Protein AF-A0A0G0ZHV5-F1 (afdb_monomer_lite)

Sequence (108 aa):
MANLRAQAELYYDTNSGYSSAAIATLPATGCTTATSVFLDPVFVNTIAALTSAAGSAPVCVVGGTSTQKADKWSMSSALKTSGNWCVDSSGASVSGTDSGTADGDCGA

Foldseek 3Di:
DVCLLVLQVVVCVVCVAQFVWAAQDPWDKDLPRPRGVSPPPVNVVVQVVLCVQQVHGWIKIFHDDRVTHGHKIKTKHADNPGFIFMDMNVGDGDRHPQPPPNHRDSDD

Secondary structure (DSSP, 8-state):
-THHHHHHHHHHHHHTSSBSS--SSSSEE-TT-TTBGGGSHHHHHHHHHHHHHHSSPPEEEEES-TTS---EEEEEEE-SSSSEEEEETTS---BS-----TTSSS--

Structure (mmCIF, N/CA/C/O backbone):
data_AF-A0A0G0ZHV5-F1
#
_entry.id   AF-A0A0G0ZHV5-F1
#
loop_
_atom_site.group_PDB
_atom_site.id
_atom_site.type_symbol
_atom_site.label_atom_id
_atom_site.label_alt_id
_atom_site.label_comp_id
_atom_site.label_asym_id
_atom_site.label_entity_id
_atom_site.label_seq_id
_atom_site.pdbx_PDB_ins_code
_atom_site.Cartn_x
_atom_site.Cartn_y
_atom_site.Cartn_z
_atom_site.occupancy
_atom_site.B_iso_or_equiv
_atom_site.auth_seq_id
_atom_site.auth_comp_id
_atom_site.auth_asym_id
_atom_site.auth_atom_id
_atom_site.pdbx_PDB_model_num
ATOM 1 N N . MET A 1 1 ? -13.244 -5.848 5.022 1.00 53.50 1 MET A N 1
ATOM 2 C CA . MET A 1 1 ? -11.778 -5.834 4.811 1.00 53.50 1 MET A CA 1
ATOM 3 C C . MET A 1 1 ? -11.193 -7.116 4.194 1.00 53.50 1 MET A C 1
ATOM 5 O O . MET A 1 1 ? -10.025 -7.087 3.848 1.00 53.50 1 MET A O 1
ATOM 9 N N . ALA A 1 2 ? -11.949 -8.205 3.971 1.00 57.75 2 ALA A N 1
ATOM 10 C CA . ALA A 1 2 ? -11.418 -9.423 3.327 1.00 57.75 2 ALA A CA 1
ATOM 11 C C . ALA A 1 2 ? -11.010 -9.246 1.843 1.00 57.75 2 ALA A C 1
ATOM 13 O O . ALA A 1 2 ? -10.275 -10.065 1.308 1.00 57.75 2 ALA A O 1
ATOM 14 N N . ASN A 1 3 ? -11.457 -8.169 1.183 1.00 77.12 3 ASN A N 1
ATOM 15 C CA . ASN A 1 3 ? -11.186 -7.937 -0.238 1.00 77.12 3 ASN A CA 1
ATOM 16 C C . ASN A 1 3 ? -9.824 -7.268 -0.515 1.00 77.12 3 ASN A C 1
ATOM 18 O O . ASN A 1 3 ? -9.316 -7.404 -1.616 1.00 77.12 3 ASN A O 1
ATOM 22 N N . LEU A 1 4 ? -9.211 -6.568 0.453 1.00 85.25 4 LEU A N 1
ATOM 23 C CA . LEU A 1 4 ? -7.960 -5.823 0.209 1.00 85.25 4 LEU A CA 1
ATOM 24 C C . LEU A 1 4 ? -6.825 -6.727 -0.254 1.00 85.25 4 LEU A C 1
ATOM 26 O O . LEU A 1 4 ? -6.141 -6.397 -1.211 1.00 85.25 4 LEU A O 1
ATOM 30 N N . ARG A 1 5 ? -6.670 -7.892 0.383 1.00 86.81 5 ARG A N 1
ATOM 31 C CA . ARG A 1 5 ? -5.657 -8.861 -0.037 1.00 86.81 5 ARG A CA 1
ATOM 32 C C . ARG A 1 5 ? -5.934 -9.415 -1.415 1.00 86.81 5 ARG A C 1
ATOM 34 O O . ARG A 1 5 ? -5.048 -9.384 -2.244 1.00 86.81 5 ARG A O 1
ATOM 41 N N . ALA A 1 6 ? -7.165 -9.850 -1.680 1.00 88.69 6 ALA A N 1
ATOM 42 C CA . ALA A 1 6 ? -7.520 -10.356 -3.001 1.00 88.69 6 ALA A CA 1
ATOM 43 C C . ALA A 1 6 ? -7.214 -9.324 -4.101 1.00 88.69 6 ALA A C 1
ATOM 45 O O . ALA A 1 6 ? -6.655 -9.680 -5.130 1.00 88.69 6 ALA A O 1
ATOM 46 N N . GLN A 1 7 ? -7.509 -8.041 -3.863 1.00 91.00 7 GLN A N 1
ATOM 47 C CA . GLN A 1 7 ? -7.138 -6.980 -4.801 1.00 91.00 7 GLN A CA 1
ATOM 48 C C . GLN A 1 7 ? -5.623 -6.770 -4.895 1.00 91.00 7 GLN A C 1
ATOM 50 O O . GLN A 1 7 ? -5.113 -6.566 -5.991 1.00 91.00 7 GLN A O 1
ATOM 55 N N . ALA A 1 8 ? -4.898 -6.849 -3.779 1.00 91.50 8 ALA A N 1
ATOM 56 C CA . ALA A 1 8 ? -3.444 -6.741 -3.780 1.00 91.50 8 ALA A CA 1
ATOM 57 C C . ALA A 1 8 ? -2.787 -7.875 -4.580 1.00 91.50 8 ALA A C 1
ATOM 59 O O . ALA A 1 8 ? -1.888 -7.606 -5.367 1.00 91.50 8 ALA A O 1
ATOM 60 N N . GLU A 1 9 ? -3.264 -9.113 -4.436 1.00 91.69 9 GLU A N 1
ATOM 61 C CA . GLU A 1 9 ? -2.767 -10.264 -5.199 1.00 91.69 9 GLU A CA 1
ATOM 62 C C . GLU A 1 9 ? -3.053 -10.109 -6.700 1.00 91.69 9 GLU A C 1
ATOM 64 O O . GLU A 1 9 ? -2.182 -10.367 -7.524 1.00 91.69 9 GLU A O 1
ATOM 69 N N . LEU A 1 10 ? -4.240 -9.618 -7.080 1.00 93.12 10 LEU A N 1
ATOM 70 C CA . LEU A 1 10 ? -4.560 -9.321 -8.485 1.00 93.12 10 LEU A CA 1
ATOM 71 C C . LEU A 1 10 ? -3.677 -8.200 -9.055 1.00 93.12 10 LEU A C 1
ATOM 73 O O . LEU A 1 10 ? -3.230 -8.269 -10.206 1.00 93.12 10 LEU A O 1
ATOM 77 N N . TYR A 1 11 ? -3.400 -7.172 -8.250 1.00 94.62 11 TYR A N 1
ATOM 78 C CA . TYR A 1 11 ? -2.456 -6.120 -8.610 1.00 94.62 11 TYR A CA 1
ATOM 79 C C . TYR A 1 11 ? -1.048 -6.696 -8.798 1.00 94.62 11 TYR A C 1
ATOM 81 O O . TYR A 1 11 ? -0.381 -6.364 -9.782 1.00 94.62 11 TYR A O 1
ATOM 89 N N . TYR A 1 12 ? -0.612 -7.567 -7.883 1.00 93.38 12 TYR A N 1
ATOM 90 C CA . TYR A 1 12 ? 0.686 -8.228 -7.936 1.00 93.38 12 TYR A CA 1
ATOM 91 C C . TYR A 1 12 ? 0.820 -9.092 -9.186 1.00 93.38 12 TYR A C 1
ATOM 93 O O . TYR A 1 12 ? 1.820 -8.966 -9.884 1.00 93.38 12 TYR A O 1
ATOM 101 N N . ASP A 1 13 ? -0.185 -9.904 -9.515 1.00 93.75 13 ASP A N 1
ATOM 102 C CA . ASP A 1 13 ? -0.204 -10.747 -10.718 1.00 93.75 13 ASP A CA 1
ATOM 103 C C . ASP A 1 13 ? -0.051 -9.907 -11.997 1.00 93.75 13 ASP A C 1
ATOM 105 O O . ASP A 1 13 ? 0.784 -10.195 -12.854 1.00 93.75 13 ASP A O 1
ATOM 109 N N . THR A 1 14 ? -0.763 -8.779 -12.068 1.00 95.38 14 THR A N 1
ATOM 110 C CA . THR A 1 14 ? -0.708 -7.861 -13.218 1.00 95.38 14 THR A CA 1
ATOM 111 C C . THR A 1 14 ? 0.649 -7.162 -13.355 1.00 95.38 14 THR A C 1
ATOM 113 O O . THR A 1 14 ? 1.130 -6.937 -14.466 1.00 95.38 14 THR A O 1
ATOM 116 N N . ASN A 1 15 ? 1.268 -6.774 -12.238 1.00 93.12 15 ASN A N 1
ATOM 117 C CA . ASN A 1 15 ? 2.463 -5.925 -12.235 1.00 93.12 15 ASN A CA 1
ATOM 118 C C . ASN A 1 15 ? 3.759 -6.683 -11.923 1.00 93.12 15 ASN A C 1
ATOM 120 O O . ASN A 1 15 ? 4.833 -6.085 -12.007 1.00 93.12 15 ASN A O 1
ATOM 124 N N . SER A 1 16 ? 3.683 -7.966 -11.571 1.00 92.62 16 SER A N 1
ATOM 125 C CA . SER A 1 16 ? 4.775 -8.744 -10.967 1.00 92.62 16 SER A CA 1
ATOM 126 C C . SER A 1 16 ? 5.383 -8.052 -9.733 1.00 92.62 16 SER A C 1
ATOM 128 O O . SER A 1 16 ? 6.603 -7.989 -9.586 1.00 92.62 16 SER A O 1
ATOM 130 N N . GLY A 1 17 ? 4.534 -7.446 -8.899 1.00 92.44 17 GLY A N 1
ATOM 131 C CA . GLY A 1 17 ? 4.928 -6.648 -7.734 1.00 92.44 17 GLY A CA 1
ATOM 132 C C . GLY A 1 17 ? 3.782 -5.798 -7.178 1.00 92.44 17 GLY A C 1
ATOM 133 O O . GLY A 1 17 ? 2.834 -5.472 -7.889 1.00 92.44 17 GLY A O 1
ATOM 134 N N . TYR A 1 18 ? 3.898 -5.359 -5.926 1.00 93.81 18 TYR A N 1
ATOM 135 C CA . TYR A 1 18 ? 2.993 -4.382 -5.297 1.00 93.81 18 TYR A CA 1
ATOM 136 C C . TYR A 1 18 ? 3.296 -2.931 -5.694 1.00 93.81 18 TYR A C 1
ATOM 138 O O . TYR A 1 18 ? 2.730 -1.981 -5.149 1.00 93.81 18 TYR A O 1
ATOM 146 N N . SER A 1 19 ? 4.170 -2.750 -6.681 1.00 94.69 19 SER A N 1
ATOM 147 C CA . SER A 1 19 ? 4.319 -1.515 -7.431 1.00 94.69 19 SER A CA 1
ATOM 148 C C . SER A 1 19 ? 4.483 -1.802 -8.924 1.00 94.69 19 SER A C 1
ATOM 150 O O . SER A 1 19 ? 5.064 -2.803 -9.338 1.00 94.69 19 SER A O 1
ATOM 152 N N . SER A 1 20 ? 3.984 -0.893 -9.755 1.00 94.81 20 SER A N 1
ATOM 153 C CA . SER A 1 20 ? 4.102 -0.940 -11.219 1.00 94.81 20 SER A CA 1
ATOM 154 C C . SER A 1 20 ? 5.507 -0.575 -11.723 1.00 94.81 20 SER A C 1
ATOM 156 O O . SER A 1 20 ? 5.888 -0.977 -12.824 1.00 94.81 20 SER A O 1
ATOM 158 N N . ALA A 1 21 ? 6.316 0.113 -10.908 1.00 92.94 21 ALA A N 1
ATOM 159 C CA . ALA A 1 21 ? 7.711 0.456 -11.190 1.00 92.94 21 ALA A CA 1
ATOM 160 C C . ALA A 1 21 ? 8.607 0.264 -9.953 1.00 92.94 21 ALA A C 1
ATOM 162 O O . ALA A 1 21 ? 8.113 0.094 -8.838 1.00 92.94 21 ALA A O 1
ATOM 163 N N . ALA A 1 22 ? 9.929 0.286 -10.155 1.00 90.81 22 ALA A N 1
ATOM 164 C CA . ALA A 1 22 ? 10.885 0.268 -9.051 1.00 90.81 22 ALA A CA 1
ATOM 165 C C . ALA A 1 22 ? 10.761 1.545 -8.209 1.00 90.81 22 ALA A C 1
ATOM 167 O O . ALA A 1 22 ? 10.637 2.647 -8.749 1.00 90.81 22 ALA A O 1
ATOM 168 N N . ILE A 1 23 ? 10.819 1.389 -6.888 1.00 88.44 23 ILE A N 1
ATOM 169 C CA . ILE A 1 23 ? 10.754 2.500 -5.939 1.00 88.44 23 ILE A CA 1
ATOM 170 C C . ILE A 1 23 ? 12.162 2.720 -5.386 1.00 88.44 23 ILE A C 1
ATOM 172 O O . ILE A 1 23 ? 12.724 1.849 -4.729 1.00 88.44 23 ILE A O 1
ATOM 176 N N . ALA A 1 24 ? 12.731 3.897 -5.667 1.00 85.19 24 ALA A N 1
ATOM 177 C CA . ALA A 1 24 ? 14.132 4.209 -5.367 1.00 85.19 24 ALA A CA 1
ATOM 178 C C . ALA A 1 24 ? 14.472 4.137 -3.870 1.00 85.19 24 ALA A C 1
ATOM 180 O O . ALA A 1 24 ? 15.595 3.802 -3.500 1.00 85.19 24 ALA A O 1
ATO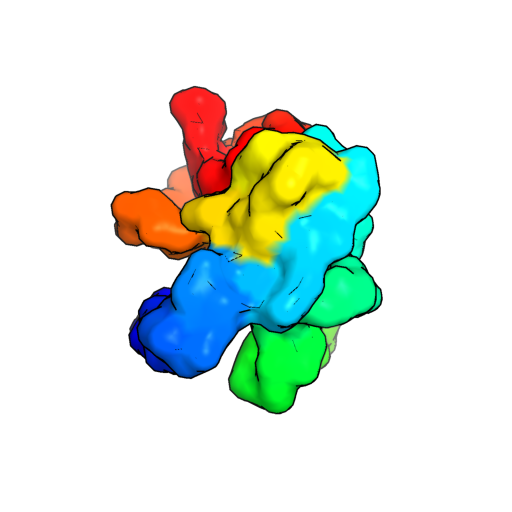M 181 N N . THR A 1 25 ? 13.493 4.436 -3.016 1.00 85.19 25 THR A N 1
ATOM 182 C CA . THR A 1 25 ? 13.638 4.387 -1.563 1.00 85.19 25 THR A CA 1
ATOM 183 C C . THR A 1 25 ? 12.597 3.435 -1.016 1.00 85.19 25 THR A C 1
ATOM 185 O O . THR A 1 25 ? 11.463 3.831 -0.762 1.00 85.19 25 THR A O 1
ATOM 188 N N . LEU A 1 26 ? 12.986 2.171 -0.873 1.00 83.44 26 LEU A N 1
ATOM 189 C CA . LEU A 1 26 ? 12.235 1.206 -0.090 1.00 83.44 26 LEU A CA 1
ATOM 190 C C . LEU A 1 26 ? 12.936 1.002 1.259 1.00 83.44 26 LEU A C 1
ATOM 192 O O . LEU A 1 26 ? 14.167 0.947 1.306 1.00 83.44 26 LEU A O 1
ATOM 196 N N . PRO A 1 27 ? 12.169 0.880 2.342 1.00 85.31 27 PRO A N 1
ATOM 197 C CA . PRO A 1 27 ? 10.716 1.008 2.357 1.00 85.31 27 PRO A CA 1
ATOM 198 C C . PRO A 1 27 ? 10.201 2.445 2.237 1.00 85.31 27 PRO A C 1
ATOM 200 O O . PRO A 1 27 ? 10.825 3.388 2.724 1.00 85.31 27 PRO A O 1
ATOM 203 N N . ALA A 1 28 ? 9.040 2.596 1.599 1.00 86.50 28 ALA A N 1
ATOM 204 C CA . ALA A 1 28 ? 8.363 3.878 1.452 1.00 86.50 28 ALA A CA 1
ATOM 205 C C . ALA A 1 28 ? 7.084 3.900 2.285 1.00 86.50 28 ALA A C 1
ATOM 207 O O . ALA A 1 28 ? 6.257 2.990 2.209 1.00 86.50 28 ALA A O 1
ATOM 208 N N . THR A 1 29 ? 6.916 4.968 3.058 1.00 88.19 29 THR A N 1
ATOM 209 C CA . THR A 1 29 ? 5.710 5.224 3.840 1.00 88.19 29 THR A CA 1
ATOM 210 C C . THR A 1 29 ? 4.810 6.212 3.103 1.00 88.19 29 THR A C 1
ATOM 212 O O . THR A 1 29 ? 5.270 7.191 2.514 1.00 88.19 29 THR A O 1
ATOM 215 N N . GLY A 1 30 ? 3.504 5.965 3.141 1.00 89.31 30 GLY A N 1
ATOM 216 C CA . GLY A 1 30 ? 2.491 6.851 2.580 1.00 89.31 30 GLY A CA 1
ATOM 217 C C . GLY A 1 30 ? 1.488 6.129 1.690 1.00 89.31 30 GLY A C 1
ATOM 218 O O . GLY A 1 30 ? 1.842 5.425 0.745 1.00 89.31 30 GLY A O 1
ATOM 219 N N . CYS A 1 31 ? 0.205 6.387 1.936 1.00 92.12 31 CYS A N 1
ATOM 220 C CA . CYS A 1 31 ? -0.902 5.816 1.165 1.00 92.12 31 CYS A CA 1
ATOM 221 C C . CYS A 1 31 ? -1.042 6.412 -0.248 1.00 92.12 31 CYS A C 1
ATOM 223 O O . CYS A 1 31 ? -1.933 6.039 -1.000 1.00 92.12 31 CYS A O 1
ATOM 225 N N . THR A 1 32 ? -0.171 7.354 -0.610 1.00 93.88 32 THR A N 1
ATOM 226 C CA . THR A 1 32 ? -0.084 7.976 -1.937 1.00 93.88 32 THR A CA 1
ATOM 227 C C . THR A 1 32 ? 1.258 7.698 -2.611 1.00 93.88 32 THR A C 1
ATOM 229 O O . THR A 1 32 ? 1.624 8.386 -3.564 1.00 93.88 32 THR A O 1
ATOM 232 N N . THR A 1 33 ? 2.004 6.699 -2.123 1.00 92.19 33 THR A N 1
ATOM 233 C CA . THR A 1 33 ? 3.289 6.303 -2.707 1.00 92.19 33 THR A CA 1
ATOM 234 C C . THR A 1 33 ? 3.111 6.025 -4.196 1.00 92.19 33 THR A C 1
ATOM 236 O O . THR A 1 33 ? 2.333 5.152 -4.595 1.00 92.19 33 THR A O 1
ATOM 239 N N . ALA A 1 34 ? 3.820 6.793 -5.025 1.00 91.50 34 ALA A N 1
ATOM 240 C CA . ALA A 1 34 ? 3.704 6.712 -6.472 1.00 91.50 34 ALA A CA 1
ATOM 241 C C . ALA A 1 34 ? 3.963 5.285 -6.957 1.00 91.50 34 ALA A C 1
ATOM 243 O O . ALA A 1 34 ? 4.828 4.588 -6.429 1.00 91.50 34 ALA A O 1
ATOM 244 N N . THR A 1 35 ? 3.229 4.865 -7.987 1.00 92.75 35 THR A N 1
ATOM 245 C CA . THR A 1 35 ? 3.347 3.541 -8.621 1.00 92.75 35 THR A CA 1
ATOM 246 C C . THR A 1 35 ? 2.987 2.345 -7.734 1.00 92.75 35 THR A C 1
ATOM 248 O O . THR A 1 35 ? 3.041 1.231 -8.238 1.00 92.75 35 THR A O 1
ATOM 251 N N . SER A 1 36 ? 2.595 2.538 -6.469 1.00 94.62 36 SER A N 1
ATOM 252 C CA . SER A 1 36 ? 2.259 1.449 -5.539 1.00 94.62 36 SER A CA 1
ATOM 253 C C . SER A 1 36 ? 0.808 0.969 -5.646 1.00 94.62 36 SER A C 1
ATOM 255 O O . SER A 1 36 ? -0.061 1.669 -6.176 1.00 94.62 36 SER A O 1
ATOM 257 N N . VAL A 1 37 ? 0.539 -0.194 -5.047 1.00 94.94 37 VAL A N 1
ATOM 258 C CA . VAL A 1 37 ? -0.802 -0.763 -4.845 1.00 94.94 37 VAL A CA 1
ATOM 259 C C . VAL A 1 37 ? -1.752 0.191 -4.108 1.00 94.94 37 VAL A C 1
ATOM 261 O O . VAL A 1 37 ? -2.959 0.125 -4.306 1.00 94.94 37 VAL A O 1
ATOM 264 N N . PHE A 1 38 ? -1.242 1.150 -3.324 1.00 95.06 38 PHE A N 1
ATOM 265 C CA . PHE A 1 38 ? -2.085 2.114 -2.605 1.00 95.06 38 PHE A CA 1
ATOM 266 C C . PHE A 1 38 ? -2.810 3.113 -3.515 1.00 95.06 38 PHE A C 1
ATOM 268 O O . PHE A 1 38 ? -3.762 3.754 -3.075 1.00 95.06 38 PHE A O 1
ATOM 275 N N . LEU A 1 39 ? -2.393 3.226 -4.780 1.00 95.44 39 LEU A N 1
ATOM 276 C CA . LEU A 1 39 ? -3.093 4.015 -5.795 1.00 95.44 39 LEU A CA 1
ATOM 277 C C . LEU A 1 39 ? -4.181 3.221 -6.532 1.00 95.44 39 LEU A C 1
ATOM 279 O O . LEU A 1 39 ? -4.908 3.805 -7.336 1.00 95.44 39 LEU A O 1
ATOM 283 N N . ASP A 1 40 ? -4.309 1.916 -6.272 1.00 94.62 40 ASP A N 1
ATOM 284 C CA . ASP A 1 40 ? -5.415 1.125 -6.801 1.00 94.62 40 ASP A CA 1
ATOM 285 C C . ASP A 1 40 ? -6.761 1.685 -6.294 1.00 94.62 40 ASP A C 1
ATOM 287 O O . ASP A 1 40 ? -6.889 1.978 -5.098 1.00 94.62 40 ASP A O 1
ATOM 291 N N . PRO A 1 41 ? -7.793 1.831 -7.149 1.00 93.31 41 PRO A N 1
ATOM 292 C CA . PRO A 1 41 ? -9.072 2.412 -6.745 1.00 93.31 41 PRO A CA 1
ATOM 293 C C . PRO A 1 41 ? -9.720 1.740 -5.528 1.00 93.31 41 PRO A C 1
ATOM 295 O O . PRO A 1 41 ? -10.388 2.413 -4.737 1.00 93.31 41 PRO A O 1
ATOM 298 N N . VAL A 1 42 ? -9.533 0.431 -5.332 1.00 92.88 42 VAL A N 1
ATOM 299 C CA . VAL A 1 42 ? -10.089 -0.275 -4.170 1.00 92.88 42 VAL A CA 1
ATOM 300 C C . VAL A 1 42 ? -9.336 0.093 -2.893 1.00 92.88 42 VAL A C 1
ATOM 302 O O . VAL A 1 42 ? -9.962 0.304 -1.845 1.00 92.88 42 VAL A O 1
ATOM 305 N N . PHE A 1 43 ? -8.014 0.228 -2.976 1.00 93.62 43 PHE A N 1
ATOM 306 C CA . PHE A 1 43 ? -7.194 0.722 -1.873 1.00 93.62 43 PHE A CA 1
ATOM 307 C C . PHE A 1 43 ? -7.540 2.170 -1.534 1.00 93.62 43 PHE A C 1
ATOM 309 O O . PHE A 1 43 ? -7.826 2.457 -0.372 1.00 93.62 43 PHE A O 1
ATOM 316 N N . VAL A 1 44 ? -7.630 3.052 -2.530 1.00 94.62 44 VAL A N 1
ATOM 317 C CA . VAL A 1 44 ? -8.007 4.465 -2.349 1.00 94.62 44 VAL A CA 1
ATOM 318 C C . VAL A 1 44 ? -9.359 4.595 -1.641 1.00 94.62 44 VAL A C 1
ATOM 320 O O . VAL A 1 44 ? -9.478 5.324 -0.653 1.00 94.62 44 VAL A O 1
ATOM 323 N N . ASN A 1 45 ? -10.369 3.839 -2.080 1.00 93.69 45 ASN A N 1
ATOM 324 C CA . ASN A 1 45 ? -11.691 3.841 -1.447 1.00 93.69 45 ASN A CA 1
ATOM 325 C C . ASN A 1 45 ? -11.644 3.337 0.002 1.00 93.69 45 ASN A C 1
ATOM 327 O O . ASN A 1 45 ? -12.314 3.884 0.880 1.00 93.69 45 ASN A O 1
ATOM 331 N N . THR A 1 46 ? -10.833 2.314 0.272 1.00 91.94 46 THR A N 1
ATOM 332 C CA . THR A 1 46 ? -10.639 1.793 1.631 1.00 91.94 46 THR A CA 1
ATOM 333 C C . THR A 1 46 ? -9.955 2.826 2.525 1.00 91.94 46 THR A C 1
ATOM 335 O O . THR A 1 46 ? -10.420 3.066 3.638 1.00 91.94 46 THR A O 1
ATOM 338 N N . ILE A 1 47 ? -8.886 3.465 2.046 1.00 92.94 47 ILE A N 1
ATOM 339 C CA . ILE A 1 47 ? -8.147 4.506 2.772 1.00 92.94 47 ILE A CA 1
ATOM 340 C C . ILE A 1 47 ? -9.088 5.654 3.145 1.00 92.94 47 ILE A C 1
ATOM 342 O O . ILE A 1 47 ? -9.094 6.092 4.296 1.00 92.94 47 ILE A O 1
ATOM 346 N N . ALA A 1 48 ? -9.935 6.100 2.213 1.00 93.88 48 ALA A N 1
ATOM 347 C CA . ALA A 1 48 ? -10.930 7.138 2.471 1.00 93.88 48 ALA A CA 1
ATOM 348 C C . ALA A 1 48 ? -11.952 6.709 3.541 1.00 93.88 48 ALA A C 1
ATOM 350 O O . ALA A 1 48 ? -12.241 7.472 4.466 1.00 93.88 48 ALA A O 1
ATOM 351 N N . ALA A 1 49 ? -12.456 5.473 3.463 1.00 91.38 49 ALA A N 1
ATOM 352 C CA . ALA A 1 49 ? -13.395 4.935 4.445 1.00 91.38 49 ALA A CA 1
ATOM 353 C C . ALA A 1 49 ? -12.772 4.820 5.848 1.00 91.38 49 ALA A C 1
ATOM 355 O O . ALA A 1 49 ? -13.407 5.200 6.834 1.00 91.38 49 ALA A O 1
ATOM 356 N N . LEU A 1 50 ? -11.525 4.347 5.946 1.00 88.94 50 LEU A N 1
ATOM 357 C CA . LEU A 1 50 ? -10.778 4.279 7.205 1.00 88.94 50 LEU A CA 1
ATOM 358 C C . LEU A 1 50 ? -10.523 5.672 7.772 1.00 88.94 50 LEU A C 1
ATOM 360 O O . LEU A 1 50 ? -10.794 5.896 8.946 1.00 88.94 50 LEU A O 1
ATOM 364 N N . THR A 1 51 ? -10.107 6.619 6.931 1.00 91.19 51 THR A N 1
ATOM 365 C CA . THR A 1 51 ? -9.870 8.012 7.338 1.00 91.19 51 THR A CA 1
ATOM 366 C C . THR A 1 51 ? -11.130 8.638 7.926 1.00 91.19 51 THR A C 1
ATOM 368 O O . THR A 1 51 ? -11.091 9.242 8.997 1.00 91.19 51 THR A O 1
ATOM 371 N N . SER A 1 52 ? -12.273 8.441 7.265 1.00 91.00 52 SER A N 1
ATOM 372 C CA . SER A 1 52 ? -13.566 8.922 7.755 1.00 91.00 52 SER A CA 1
ATOM 373 C C . SER A 1 52 ? -13.987 8.243 9.062 1.00 91.00 52 SER A C 1
ATOM 375 O O . SER A 1 52 ? -14.537 8.901 9.944 1.00 91.00 52 SER A O 1
ATOM 377 N N . ALA A 1 53 ? -13.729 6.941 9.210 1.00 88.31 53 ALA A N 1
ATOM 378 C CA . ALA A 1 53 ? -14.137 6.184 10.386 1.00 88.31 53 ALA A CA 1
ATOM 379 C C . ALA A 1 53 ? -13.233 6.419 11.608 1.00 88.31 53 ALA A C 1
ATOM 381 O O . ALA A 1 53 ? -13.753 6.485 12.721 1.00 88.31 53 ALA A O 1
ATOM 382 N N . ALA A 1 54 ? -11.916 6.505 11.422 1.00 85.00 54 ALA A N 1
ATOM 383 C CA . ALA A 1 54 ? -10.923 6.642 12.489 1.00 85.00 54 ALA A CA 1
ATOM 384 C C . ALA A 1 54 ? -10.618 8.107 12.846 1.00 85.00 54 ALA A C 1
ATOM 386 O O . ALA A 1 54 ? -10.124 8.376 13.937 1.00 85.00 54 ALA A O 1
ATOM 387 N N . GLY A 1 55 ? -10.924 9.057 11.955 1.00 85.38 55 GLY A N 1
ATOM 388 C CA . GLY A 1 55 ? -10.582 10.474 12.126 1.00 85.38 55 GLY A CA 1
ATOM 389 C C . GLY A 1 55 ? -9.129 10.810 11.767 1.00 85.38 55 GLY A C 1
ATOM 390 O O . GLY A 1 55 ? -8.727 11.967 11.865 1.00 85.38 55 GLY A O 1
ATOM 391 N N . SER A 1 56 ? -8.351 9.824 11.324 1.00 86.00 56 SER A N 1
ATOM 392 C CA . SER A 1 56 ? -6.979 9.966 10.841 1.00 86.00 56 SER A CA 1
ATOM 393 C C . SER A 1 56 ? -6.728 9.004 9.683 1.00 86.00 56 SER A C 1
ATOM 395 O O . SER A 1 56 ? -7.355 7.948 9.592 1.00 86.00 56 SER A O 1
ATOM 397 N N . ALA A 1 57 ? -5.821 9.381 8.780 1.00 87.69 57 ALA A N 1
ATOM 398 C CA . ALA A 1 57 ? -5.426 8.505 7.685 1.00 87.69 57 ALA A CA 1
ATOM 399 C C . ALA A 1 57 ? -4.724 7.244 8.223 1.00 87.69 57 ALA A C 1
ATOM 401 O O . ALA A 1 57 ? -3.983 7.343 9.207 1.00 87.69 57 ALA A O 1
ATOM 402 N N . PRO A 1 58 ? -4.928 6.077 7.585 1.00 90.06 58 PRO A N 1
ATOM 403 C CA . PRO A 1 58 ? -4.151 4.891 7.905 1.00 90.06 58 PRO A CA 1
ATOM 404 C C . PRO A 1 58 ? -2.664 5.114 7.604 1.00 90.06 58 PRO A C 1
ATOM 406 O O . PRO A 1 58 ? -2.291 5.960 6.786 1.00 90.06 58 PRO A O 1
ATOM 409 N N . VAL A 1 59 ? -1.814 4.325 8.247 1.00 89.75 59 VAL A N 1
ATOM 410 C CA . VAL A 1 59 ? -0.410 4.190 7.868 1.00 89.75 59 VAL A CA 1
ATOM 411 C C . VAL A 1 59 ? -0.342 3.158 6.751 1.00 89.75 59 VAL A C 1
ATOM 413 O O . VAL A 1 59 ? -0.950 2.096 6.843 1.00 89.75 59 VAL A O 1
ATOM 416 N N . CYS A 1 60 ? 0.374 3.481 5.681 1.00 91.25 60 CYS A N 1
ATOM 417 C CA . CYS A 1 60 ? 0.606 2.576 4.565 1.00 91.25 60 CYS A CA 1
ATOM 418 C C . CYS A 1 60 ? 2.106 2.481 4.321 1.00 91.25 60 CYS A C 1
ATOM 420 O O . CYS A 1 60 ? 2.784 3.514 4.310 1.00 91.25 60 CYS A O 1
ATOM 422 N N . VAL A 1 61 ? 2.611 1.275 4.098 1.00 90.69 61 VAL A N 1
ATOM 423 C CA . VAL A 1 61 ? 4.027 1.025 3.828 1.00 90.69 61 VAL A CA 1
ATOM 424 C C . VAL A 1 61 ? 4.143 0.080 2.647 1.00 90.69 61 VAL A C 1
ATOM 426 O O . VAL A 1 61 ? 3.458 -0.936 2.600 1.00 90.69 61 VAL A O 1
ATOM 429 N N . VAL A 1 62 ? 5.005 0.406 1.689 1.00 90.44 62 VAL A N 1
ATOM 430 C CA . VAL A 1 62 ? 5.500 -0.571 0.714 1.00 90.44 62 VAL A CA 1
ATOM 431 C C . VAL A 1 62 ? 6.940 -0.922 1.055 1.00 90.44 62 VAL A C 1
ATOM 433 O O . VAL A 1 62 ? 7.768 -0.038 1.291 1.00 90.44 62 VAL A O 1
ATOM 436 N N . GLY A 1 63 ? 7.219 -2.219 1.092 1.00 86.62 63 GLY A N 1
ATOM 437 C CA . GLY A 1 63 ? 8.516 -2.793 1.426 1.00 86.62 63 GLY A CA 1
ATOM 438 C C . GLY A 1 63 ? 9.153 -3.510 0.237 1.00 86.62 63 GLY A C 1
ATOM 439 O O . GLY A 1 63 ? 8.549 -3.665 -0.827 1.00 86.62 63 GLY A O 1
ATOM 440 N N . GLY A 1 64 ? 10.400 -3.930 0.427 1.00 80.81 64 GLY A N 1
ATOM 441 C CA . GLY A 1 64 ? 11.190 -4.650 -0.569 1.00 80.81 64 GLY A CA 1
ATOM 442 C C . GLY A 1 64 ? 12.602 -4.094 -0.717 1.00 80.81 64 GLY A C 1
ATOM 443 O O . GLY A 1 64 ? 13.090 -3.351 0.136 1.00 80.81 64 GLY A O 1
ATOM 444 N N . THR A 1 65 ? 13.271 -4.438 -1.817 1.00 77.06 65 THR A N 1
ATOM 445 C CA . THR A 1 65 ? 14.632 -3.957 -2.129 1.00 77.06 65 THR A CA 1
ATOM 446 C C . THR A 1 65 ? 14.610 -2.785 -3.114 1.00 77.06 65 THR A C 1
ATOM 448 O O . THR A 1 65 ? 13.963 -2.885 -4.153 1.00 77.06 65 THR A O 1
ATOM 451 N N . SER A 1 66 ? 15.368 -1.712 -2.850 1.00 68.56 66 SER A N 1
ATOM 452 C CA . SER A 1 66 ? 15.377 -0.427 -3.594 1.00 68.56 66 SER A CA 1
ATOM 453 C C . SER A 1 66 ? 15.755 -0.485 -5.086 1.00 68.56 66 SER A C 1
ATOM 455 O O . SER A 1 66 ? 15.722 0.530 -5.781 1.00 68.56 66 SER A O 1
ATOM 457 N N . THR A 1 67 ? 16.109 -1.659 -5.606 1.00 74.25 67 THR A N 1
ATOM 458 C CA . THR A 1 67 ? 16.422 -1.900 -7.023 1.00 74.25 67 THR A CA 1
ATOM 459 C C . THR A 1 67 ? 15.304 -2.618 -7.778 1.00 74.25 67 THR A C 1
ATOM 461 O O . THR A 1 67 ? 15.429 -2.837 -8.983 1.00 74.25 67 THR A O 1
ATOM 464 N N . GLN A 1 68 ? 14.216 -2.986 -7.099 1.00 79.81 68 GLN A N 1
ATOM 465 C CA . GLN A 1 68 ?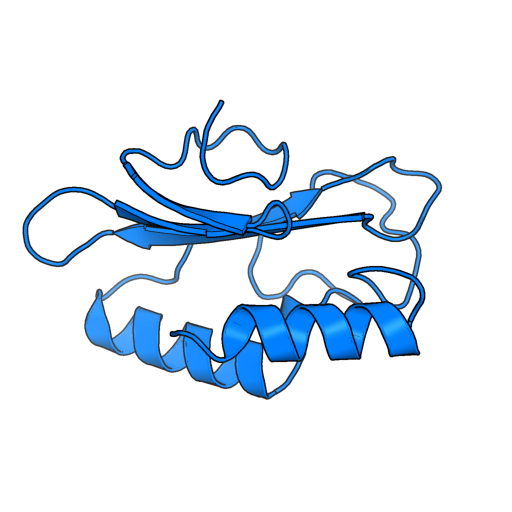 13.125 -3.776 -7.661 1.00 79.81 68 GLN A CA 1
ATOM 466 C C . GLN A 1 68 ? 11.761 -3.139 -7.375 1.00 79.81 68 GLN A C 1
ATOM 468 O O . GLN A 1 68 ? 11.640 -2.136 -6.667 1.00 79.81 68 GLN A O 1
ATOM 473 N N . LYS A 1 69 ? 10.722 -3.707 -7.990 1.00 90.75 69 LYS A N 1
ATOM 474 C CA . LYS A 1 69 ? 9.334 -3.427 -7.613 1.00 90.75 69 LYS A CA 1
ATOM 475 C C . LYS A 1 69 ? 9.122 -3.858 -6.161 1.00 90.75 69 LYS A C 1
ATOM 477 O O . LYS A 1 69 ? 9.770 -4.798 -5.707 1.00 90.75 69 LYS A O 1
ATOM 482 N N . ALA A 1 70 ? 8.230 -3.176 -5.452 1.00 90.69 70 ALA A N 1
ATOM 483 C CA . ALA A 1 70 ? 7.893 -3.536 -4.083 1.00 90.69 70 ALA A CA 1
ATOM 484 C C . ALA A 1 70 ? 7.340 -4.967 -4.035 1.00 90.69 70 ALA A C 1
ATOM 486 O O . ALA A 1 70 ? 6.420 -5.303 -4.784 1.00 90.69 70 ALA A O 1
ATOM 487 N N . ASP A 1 71 ? 7.894 -5.800 -3.160 1.00 89.00 71 ASP A N 1
ATOM 488 C CA . ASP A 1 71 ? 7.455 -7.182 -2.939 1.00 89.00 71 ASP A CA 1
ATOM 489 C C . ASP A 1 71 ? 6.648 -7.353 -1.645 1.00 89.00 71 ASP A C 1
ATOM 491 O O . ASP A 1 71 ? 6.043 -8.405 -1.444 1.00 89.00 71 ASP A O 1
ATOM 495 N N . LYS A 1 72 ? 6.538 -6.293 -0.831 1.00 89.12 72 LYS A N 1
ATOM 496 C CA . LYS A 1 72 ? 5.722 -6.266 0.389 1.00 89.12 72 LYS A CA 1
ATOM 497 C C . LYS A 1 72 ? 4.861 -5.017 0.502 1.00 89.12 72 LYS A C 1
ATOM 499 O O . LYS A 1 72 ? 5.214 -3.958 -0.027 1.00 89.12 72 LYS A O 1
ATOM 504 N N . TRP A 1 73 ? 3.766 -5.118 1.247 1.00 90.75 73 TRP A N 1
ATOM 505 C CA . TRP A 1 73 ? 2.969 -3.969 1.663 1.00 90.75 73 TRP A CA 1
ATOM 506 C C . TRP A 1 73 ? 2.255 -4.224 2.990 1.00 90.75 73 TRP A C 1
ATOM 508 O O . TRP A 1 73 ? 1.807 -5.338 3.257 1.00 90.75 73 TRP A O 1
ATOM 518 N N . SER A 1 74 ? 2.049 -3.157 3.759 1.00 89.38 74 SER A N 1
ATOM 519 C CA . SER A 1 74 ? 1.169 -3.153 4.924 1.00 89.38 74 SER A CA 1
ATOM 520 C C . SER A 1 74 ? 0.299 -1.903 4.973 1.00 89.38 74 SER A C 1
ATOM 522 O O . SER A 1 74 ? 0.634 -0.839 4.442 1.00 89.38 74 SER A O 1
ATOM 524 N N . MET A 1 75 ? -0.863 -2.043 5.601 1.00 88.75 75 MET A N 1
ATOM 525 C CA . MET A 1 75 ? -1.757 -0.946 5.937 1.00 88.75 75 MET A CA 1
ATOM 526 C C . MET A 1 75 ? -2.268 -1.133 7.358 1.00 88.75 75 MET A C 1
ATOM 528 O O . MET A 1 75 ? -2.828 -2.182 7.684 1.00 88.75 75 MET A O 1
ATOM 532 N N . SER A 1 76 ? -2.145 -0.096 8.180 1.00 86.75 76 SER A N 1
ATOM 533 C CA . SER A 1 76 ? -2.621 -0.096 9.556 1.00 86.75 76 SER A CA 1
ATOM 534 C C . SER A 1 76 ? -3.451 1.141 9.884 1.00 86.75 76 SER A C 1
ATOM 536 O O . SER A 1 76 ? -3.335 2.196 9.265 1.00 86.75 76 SER A O 1
ATOM 538 N N . SER A 1 77 ? -4.350 1.013 10.852 1.00 86.00 77 SER A N 1
ATOM 539 C CA . SER A 1 77 ? -5.167 2.114 11.358 1.00 86.00 77 SER A CA 1
ATOM 540 C C . SER A 1 77 ? -5.440 1.913 12.837 1.00 86.00 77 SER A C 1
ATOM 542 O O . SER A 1 77 ? -5.729 0.797 13.275 1.00 86.00 77 SER A O 1
ATOM 544 N N . ALA A 1 78 ? -5.448 3.006 13.596 1.00 83.75 78 ALA A N 1
ATOM 545 C CA . ALA A 1 78 ? -5.922 2.982 14.972 1.00 83.75 78 ALA A CA 1
ATOM 546 C C . ALA A 1 78 ? -7.401 2.569 15.026 1.00 83.75 78 ALA A C 1
ATOM 548 O O . ALA A 1 78 ? -8.218 3.001 14.202 1.00 83.75 78 ALA A O 1
ATOM 549 N N . LEU A 1 79 ? -7.748 1.725 15.997 1.00 82.31 79 LEU A N 1
ATOM 550 C CA . LEU A 1 79 ? -9.135 1.414 16.325 1.00 82.31 79 LEU A CA 1
ATOM 551 C C . LEU A 1 79 ? -9.720 2.521 17.210 1.00 82.31 79 LEU A C 1
ATOM 553 O O . LEU A 1 79 ? -9.016 3.154 17.990 1.00 82.31 79 LEU A O 1
ATOM 557 N N . LYS A 1 80 ? -11.041 2.718 17.130 1.00 79.81 80 LYS A N 1
ATOM 558 C CA . LYS A 1 80 ? -11.752 3.796 17.847 1.00 79.81 80 LYS A CA 1
ATOM 559 C C . LYS A 1 80 ? -11.608 3.757 19.371 1.00 79.81 80 LYS A C 1
ATOM 561 O O . LYS A 1 80 ? -11.800 4.779 20.017 1.00 79.81 80 LYS A O 1
ATOM 566 N N . THR A 1 81 ? -11.363 2.583 19.946 1.00 81.00 81 THR A N 1
ATOM 567 C CA . THR A 1 81 ? -11.290 2.388 21.399 1.00 81.00 81 THR A CA 1
ATOM 568 C C . THR A 1 81 ? -9.862 2.128 21.856 1.00 81.00 81 THR A C 1
ATOM 570 O O . THR A 1 81 ? -9.334 2.876 22.673 1.00 81.00 81 THR A O 1
ATOM 573 N N . SER A 1 82 ? -9.234 1.068 21.348 1.00 77.31 82 SER A N 1
ATOM 574 C CA . SER A 1 82 ? -7.870 0.676 21.698 1.00 77.31 82 SER A CA 1
ATOM 575 C C . SER A 1 82 ? -7.301 -0.312 20.679 1.00 77.31 82 SER A C 1
ATOM 577 O O . SER A 1 82 ? -8.037 -1.110 20.097 1.00 77.31 82 SER A O 1
ATOM 579 N N . GLY A 1 83 ? -5.978 -0.271 20.494 1.00 77.75 83 GLY A N 1
ATOM 580 C CA . GLY A 1 83 ? -5.245 -1.129 19.560 1.00 77.75 83 GLY A CA 1
ATOM 581 C C . GLY A 1 83 ? -5.250 -0.617 18.119 1.00 77.75 83 GLY A C 1
ATOM 582 O O . GLY A 1 83 ? -5.861 0.405 17.805 1.00 77.75 83 GLY A O 1
ATOM 583 N N . ASN A 1 84 ? -4.567 -1.351 17.241 1.00 78.94 84 ASN A N 1
ATOM 584 C CA . ASN A 1 84 ? -4.549 -1.074 15.811 1.00 78.94 84 ASN A CA 1
ATOM 585 C C . ASN A 1 84 ? -5.087 -2.276 15.034 1.00 78.94 84 ASN A C 1
ATOM 587 O O . ASN A 1 84 ? -4.930 -3.435 15.428 1.00 78.94 84 ASN A O 1
ATOM 591 N N . TRP A 1 85 ? -5.747 -1.971 13.926 1.00 83.12 85 TRP A N 1
ATOM 592 C CA . TRP A 1 85 ? -6.001 -2.919 12.857 1.00 83.12 85 TRP A CA 1
ATOM 593 C C . TRP A 1 85 ? -4.831 -2.851 11.884 1.00 83.12 85 TRP A C 1
ATOM 595 O O . TRP A 1 85 ? -4.427 -1.750 11.519 1.00 83.12 85 TRP A O 1
ATOM 605 N N . CYS A 1 86 ? -4.315 -4.000 11.456 1.00 83.50 86 CYS A N 1
ATOM 606 C CA . CYS A 1 86 ? -3.296 -4.069 10.419 1.00 83.50 86 CYS A CA 1
ATOM 607 C C . CYS A 1 86 ? -3.585 -5.216 9.442 1.00 83.50 86 CYS A C 1
ATOM 609 O O . CYS A 1 86 ? -4.090 -6.276 9.831 1.00 83.50 86 CYS A O 1
ATOM 611 N N . VAL A 1 87 ? -3.289 -4.987 8.164 1.00 85.69 87 VAL A N 1
ATOM 612 C CA . VAL A 1 87 ? -3.274 -5.994 7.099 1.00 85.69 87 VAL A CA 1
ATOM 613 C C . VAL A 1 87 ? -2.006 -5.852 6.253 1.00 85.69 87 VAL A C 1
ATOM 615 O O . VAL A 1 87 ? -1.640 -4.740 5.887 1.00 85.69 87 VAL A O 1
ATOM 618 N N . ASP A 1 88 ? -1.356 -6.970 5.934 1.00 85.94 88 ASP A N 1
ATOM 619 C CA . ASP A 1 88 ? -0.165 -7.011 5.076 1.00 85.94 88 ASP A C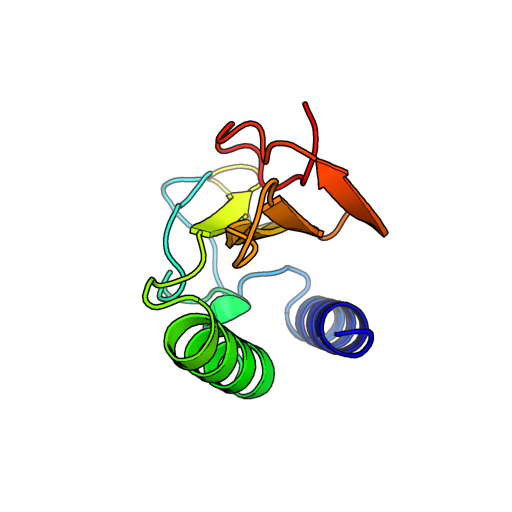A 1
ATOM 620 C C . ASP A 1 88 ? -0.259 -8.054 3.947 1.00 85.94 88 ASP A C 1
ATOM 622 O O . ASP A 1 88 ? -1.239 -8.816 3.853 1.00 85.94 88 ASP A O 1
ATOM 626 N N . SER A 1 89 ? 0.787 -8.077 3.114 1.00 83.94 89 SER A N 1
ATOM 627 C CA . SER A 1 89 ? 1.062 -9.071 2.066 1.00 83.94 89 SER A CA 1
ATOM 628 C C . SER A 1 89 ? 1.394 -10.475 2.576 1.00 83.94 89 SER A C 1
ATOM 630 O O . SER A 1 89 ? 1.243 -11.432 1.825 1.00 83.94 89 SER A O 1
ATOM 632 N N . SER A 1 90 ? 1.850 -10.636 3.821 1.00 72.94 90 SER A N 1
ATOM 633 C CA . SER A 1 90 ? 2.248 -11.942 4.376 1.00 72.94 90 SER A CA 1
ATOM 634 C C . SER A 1 90 ? 1.056 -12.811 4.788 1.00 72.94 90 SER A C 1
ATOM 636 O O . SER A 1 90 ? 1.184 -14.016 5.009 1.00 72.94 90 SER A O 1
ATOM 638 N N . GLY A 1 91 ? -0.127 -12.208 4.892 1.00 57.28 91 GLY A N 1
ATOM 639 C CA . GLY A 1 91 ? -1.313 -12.900 5.365 1.00 57.28 91 GLY A CA 1
ATOM 640 C C . GLY A 1 91 ? -1.640 -12.624 6.836 1.00 57.28 91 GLY A C 1
ATOM 641 O O . GLY A 1 91 ? -2.668 -13.118 7.322 1.00 57.28 91 GLY A O 1
ATOM 642 N N . ALA A 1 92 ? -0.891 -11.767 7.537 1.00 57.09 92 ALA A N 1
ATOM 643 C CA . ALA A 1 92 ? -1.191 -11.402 8.919 1.00 57.09 92 ALA A CA 1
ATOM 644 C C . ALA A 1 92 ? -2.311 -10.349 8.987 1.00 57.09 92 ALA A C 1
ATOM 646 O O . ALA A 1 92 ? -2.225 -9.248 8.441 1.00 57.09 92 ALA A O 1
ATOM 647 N N . SER A 1 93 ? -3.456 -10.736 9.558 1.00 53.38 93 SER A N 1
ATOM 648 C CA . SER A 1 93 ? -4.543 -9.814 9.922 1.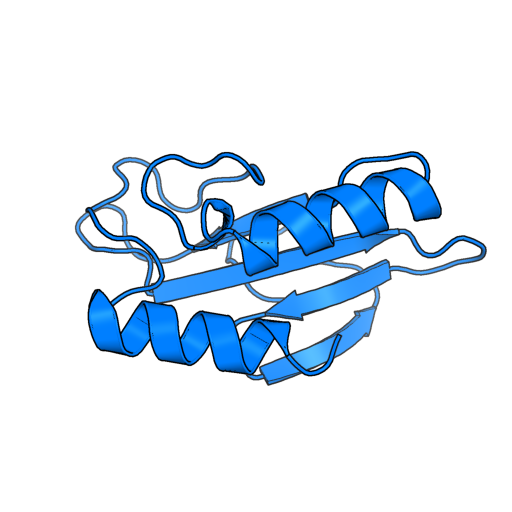00 53.38 93 SER A CA 1
ATOM 649 C C . SER A 1 93 ? -4.647 -9.822 11.438 1.00 53.38 93 SER A C 1
ATOM 651 O O . SER A 1 93 ? -5.482 -10.524 12.014 1.00 53.38 93 SER A O 1
ATOM 653 N N . VAL A 1 94 ? -3.711 -9.139 12.085 1.00 53.56 94 VAL A N 1
ATOM 654 C CA . VAL A 1 94 ? -3.548 -9.180 13.537 1.00 53.56 94 VAL A CA 1
ATOM 655 C C . VAL A 1 94 ? -4.188 -7.954 14.183 1.00 53.56 94 VAL A C 1
ATOM 657 O O . VAL A 1 94 ? -4.110 -6.840 13.668 1.00 53.56 94 VAL A O 1
ATOM 660 N N . SER A 1 95 ? -4.838 -8.160 15.329 1.00 46.66 95 SER A N 1
ATOM 661 C CA . SER A 1 95 ? -5.070 -7.089 16.295 1.00 46.66 95 SER A CA 1
ATOM 662 C C . SER A 1 95 ? -3.776 -6.915 17.086 1.00 46.66 95 SER A C 1
ATOM 664 O O . SER A 1 95 ? -3.424 -7.790 17.878 1.00 46.66 95 SER A O 1
ATOM 666 N N . GLY A 1 96 ? -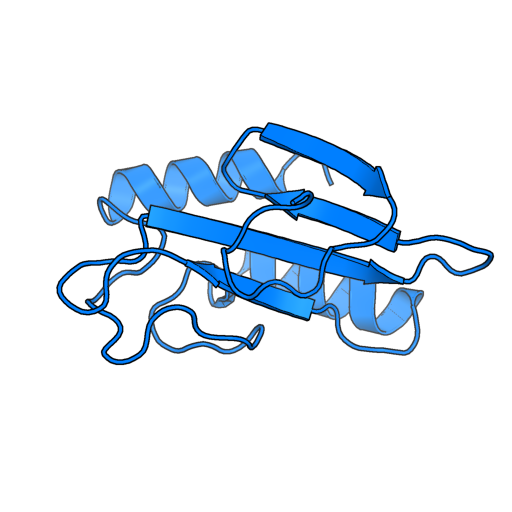3.043 -5.834 16.855 1.00 49.47 96 GLY A N 1
ATOM 667 C CA . GLY A 1 96 ? -1.724 -5.643 17.452 1.00 49.47 96 GLY A CA 1
ATOM 668 C C . GLY A 1 96 ? -1.148 -4.275 17.125 1.00 49.47 96 GLY A C 1
ATOM 669 O O . GLY A 1 96 ? -1.700 -3.539 16.311 1.00 49.47 96 GLY A O 1
ATOM 670 N N . THR A 1 97 ? -0.066 -3.904 17.799 1.00 43.56 97 THR A N 1
ATOM 671 C CA . THR A 1 97 ? 0.698 -2.706 17.455 1.00 43.56 97 THR A CA 1
ATOM 672 C C . THR A 1 97 ? 1.380 -2.967 16.117 1.00 43.56 97 THR A C 1
ATOM 674 O O . THR A 1 97 ? 2.242 -3.834 16.056 1.00 43.56 97 THR A O 1
ATOM 677 N N . ASP A 1 98 ? 0.980 -2.251 15.061 1.00 48.56 98 ASP A N 1
ATOM 678 C CA . ASP A 1 98 ? 1.828 -2.098 13.880 1.00 48.56 98 ASP A CA 1
ATOM 679 C C . ASP A 1 98 ? 3.178 -1.597 14.391 1.00 48.56 98 ASP A C 1
ATOM 681 O O . ASP A 1 98 ? 3.238 -0.550 15.045 1.00 48.56 98 ASP A O 1
ATOM 685 N N . SER A 1 99 ? 4.230 -2.391 14.200 1.00 49.94 99 SER A N 1
ATOM 686 C CA . SER A 1 99 ? 5.554 -2.116 14.753 1.00 49.94 99 SER A CA 1
ATOM 687 C C . SER A 1 99 ? 6.090 -0.761 14.282 1.00 49.94 99 SER A C 1
ATOM 689 O O . SER A 1 99 ? 7.081 -0.277 14.831 1.00 49.94 99 SER A O 1
ATOM 691 N N . GLY A 1 100 ? 5.477 -0.146 13.257 1.00 49.38 100 GLY A N 1
ATOM 692 C CA . GLY A 1 100 ? 5.974 1.075 12.626 1.00 49.38 100 GLY A CA 1
ATOM 693 C C . GLY A 1 100 ? 7.370 0.868 12.039 1.00 49.38 100 GLY A C 1
ATOM 694 O O . GLY A 1 100 ? 8.015 1.823 11.602 1.00 49.38 100 GLY A O 1
ATOM 695 N N . THR A 1 101 ? 7.850 -0.379 12.046 1.00 47.34 101 THR A N 1
ATOM 696 C CA . THR A 1 101 ? 9.010 -0.815 11.313 1.00 47.34 101 THR A CA 1
ATOM 697 C C . THR A 1 101 ? 8.611 -0.662 9.869 1.00 47.34 101 THR A C 1
ATOM 699 O O . THR A 1 101 ? 7.544 -1.071 9.423 1.00 47.34 101 THR A O 1
ATOM 702 N N . ALA A 1 102 ? 9.438 0.052 9.131 1.00 54.94 102 ALA A N 1
ATOM 703 C CA . ALA A 1 102 ? 9.146 0.331 7.749 1.00 54.94 102 ALA A CA 1
ATOM 704 C C . ALA A 1 102 ? 9.216 -0.956 6.893 1.00 54.94 102 ALA A C 1
ATOM 706 O O . ALA A 1 102 ? 9.288 -0.882 5.694 1.00 54.94 102 ALA A O 1
ATOM 707 N N . ASP A 1 103 ? 9.205 -2.167 7.429 1.00 56.31 103 ASP A N 1
ATOM 708 C CA . ASP A 1 103 ? 9.412 -3.403 6.672 1.00 56.31 103 ASP A CA 1
ATOM 709 C C . ASP A 1 103 ? 8.215 -3.843 5.810 1.00 56.31 103 ASP A C 1
ATOM 711 O O . ASP A 1 103 ? 8.390 -4.678 4.919 1.00 56.31 103 ASP A O 1
ATOM 715 N N . GLY A 1 104 ? 7.043 -3.224 5.982 1.00 57.06 104 GLY A N 1
ATOM 716 C CA . GLY A 1 104 ? 5.857 -3.527 5.177 1.00 57.06 104 GLY A CA 1
ATOM 717 C C . GLY A 1 104 ? 5.103 -4.774 5.639 1.00 57.06 104 GLY A C 1
ATOM 718 O O . GLY A 1 104 ? 4.354 -5.333 4.845 1.00 5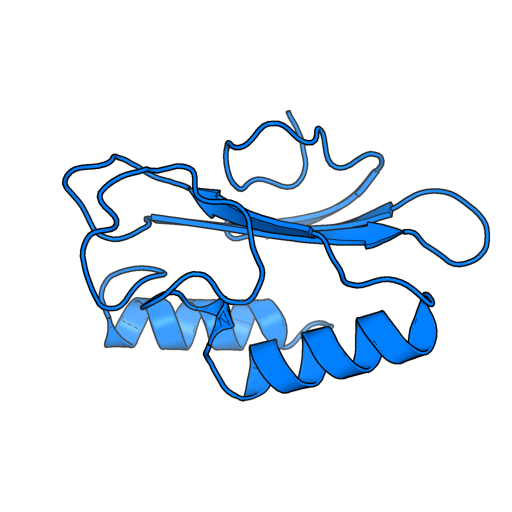7.06 104 GLY A O 1
ATOM 719 N N . ASP A 1 105 ? 5.277 -5.178 6.899 1.00 64.44 105 ASP A N 1
ATOM 720 C CA . ASP A 1 105 ? 4.580 -6.295 7.542 1.00 64.44 105 ASP A CA 1
ATOM 721 C C . ASP A 1 105 ? 3.834 -5.801 8.807 1.00 64.44 105 ASP A C 1
ATOM 723 O O . ASP A 1 105 ? 4.161 -4.762 9.379 1.00 64.44 105 ASP A O 1
ATOM 727 N N . CYS A 1 106 ? 2.782 -6.506 9.236 1.00 67.50 106 CYS A N 1
ATOM 728 C CA . CYS A 1 106 ? 1.917 -6.121 10.364 1.00 67.50 106 CYS A CA 1
ATOM 729 C C . CYS A 1 106 ? 2.392 -6.591 11.748 1.00 67.50 106 CYS A C 1
ATOM 731 O O . CYS A 1 106 ? 1.636 -6.526 12.723 1.00 67.50 106 CYS A O 1
ATOM 733 N N . GLY A 1 107 ? 3.621 -7.086 11.844 1.00 55.66 107 GLY A N 1
ATOM 734 C CA . GLY A 1 107 ? 4.256 -7.555 13.069 1.00 55.66 107 GLY A CA 1
ATOM 735 C C . GLY A 1 107 ? 5.757 -7.706 12.840 1.00 55.66 107 GLY A C 1
ATOM 736 O O . GLY A 1 107 ? 6.162 -8.049 11.736 1.00 55.66 107 GLY A O 1
ATOM 737 N N . ALA A 1 108 ? 6.539 -7.386 13.877 1.00 42.38 108 ALA A N 1
ATOM 738 C CA . ALA A 1 108 ? 8.006 -7.412 13.878 1.00 42.38 108 ALA A CA 1
ATOM 739 C C . ALA A 1 108 ? 8.619 -8.775 13.516 1.00 42.38 108 ALA A C 1
ATOM 741 O O . ALA A 1 108 ? 8.004 -9.811 13.867 1.00 42.38 108 ALA A O 1
#

Organism: NCBI:txid1618756

pLDDT: mean 81.85, std 14.81, range [42.38, 95.44]

Radius of gyration: 12.71 Å; chains: 1; bounding box: 31×23×35 Å